Protein AF-A0A7S1MSK7-F1 (afdb_monomer_lite)

Organism: Alexandrium catenella (NCBI:txid2925)

Radius of gyration: 18.89 Å; chains: 1; bounding box: 41×40×57 Å

Sequence (144 aa):
HDWATFVPKHSIRDVIENVRRHLKGQPLEPMMPWYRGFQGSFRRDQTGRPGKFECVGVATKRGPSQVDVTELPVGRWTQDYKQWLLDQMPADGSEQKRGAVAHFREDHSDDSVHFAISLSPERAAAVESRGYERSLQLTSGIST

InterPro domains:
  IPR002205 DNA topoisomerase, type IIA, domain A [PF00521] (3-143)
  IPR002205 DNA topoisomerase, type IIA, domain A [PS52040] (1-144)
  IPR013758 DNA topoisomerase, type IIA, domain A, alpha-beta [G3DSA:3.90.199.10] (1-38)
  IPR013760 DNA topoisomerase, type IIA-like domain superfamily [SSF56719] (3-142)
  IPR050634 DNA Topoisomerase II [PTHR10169] (2-144)

Secondary structure (DSSP, 8-state):
---------B-HHHHHHHHHHHHTTPPPPPPPB--TT--SEEEE-TT--TTEEEEE-EEEEEETTEEEEEEPPTT--HHHHHHHHHHTSPPTT-TTS--SEEEEEE--BTTB--EEEEE-HHHHHHHHHH-HHHHTT-EEEEE-

Structure (mmCIF, N/CA/C/O backbone):
data_AF-A0A7S1MSK7-F1
#
_entry.id   AF-A0A7S1MSK7-F1
#
loop_
_atom_site.group_PDB
_atom_site.id
_atom_site.type_symbol
_atom_site.label_atom_id
_atom_site.label_alt_id
_atom_site.label_comp_id
_atom_site.label_asym_id
_atom_site.label_entity_id
_atom_site.label_seq_id
_atom_site.pdbx_PDB_ins_code
_atom_site.Cartn_x
_atom_site.Cartn_y
_atom_site.Cartn_z
_atom_site.occupancy
_atom_site.B_iso_or_equiv
_atom_site.auth_seq_id
_atom_site.auth_comp_id
_atom_site.auth_asym_id
_atom_site.auth_atom_id
_atom_site.pdbx_PDB_model_num
ATOM 1 N N . HIS A 1 1 ? -13.354 27.876 14.166 1.00 37.69 1 HIS A N 1
ATOM 2 C CA . HIS A 1 1 ? -12.576 26.763 14.744 1.00 37.69 1 HIS A CA 1
ATOM 3 C C . HIS A 1 1 ? -13.254 25.484 14.288 1.00 37.69 1 HIS A C 1
ATOM 5 O O . HIS A 1 1 ? -14.235 25.084 14.903 1.00 37.69 1 HIS A O 1
ATOM 11 N N . ASP A 1 2 ? -12.805 24.915 13.173 1.00 34.75 2 ASP A N 1
ATOM 12 C CA . ASP A 1 2 ? -13.335 23.654 12.656 1.00 34.75 2 ASP A CA 1
ATOM 13 C C . ASP A 1 2 ? -12.691 22.489 13.403 1.00 34.75 2 ASP A C 1
ATOM 15 O O . ASP A 1 2 ? -11.480 22.275 13.355 1.00 34.75 2 ASP A O 1
ATOM 19 N N . TRP A 1 3 ? -13.511 21.770 14.157 1.00 34.19 3 TRP A N 1
ATOM 20 C CA . TRP A 1 3 ? -13.154 20.531 14.830 1.00 34.19 3 TRP A CA 1
ATOM 21 C C . TRP A 1 3 ? -13.454 19.382 13.866 1.00 34.19 3 TRP A C 1
ATOM 23 O O . TRP A 1 3 ? -14.607 19.050 13.613 1.00 34.19 3 TRP A O 1
ATOM 33 N N . ALA A 1 4 ? -12.414 18.765 13.309 1.00 28.58 4 ALA A N 1
ATOM 34 C CA . ALA A 1 4 ? -12.558 17.524 12.557 1.00 28.58 4 ALA A CA 1
ATOM 35 C C . ALA A 1 4 ? -12.607 16.356 13.555 1.00 28.58 4 ALA A C 1
ATOM 37 O O . ALA A 1 4 ? -11.587 15.960 14.118 1.00 28.58 4 ALA A O 1
ATOM 38 N N . THR A 1 5 ? -13.794 15.806 13.812 1.00 31.75 5 THR A N 1
ATOM 39 C CA . THR A 1 5 ? -13.928 14.567 14.586 1.00 31.75 5 THR A CA 1
ATOM 40 C C . THR A 1 5 ? -13.575 13.391 13.678 1.00 31.75 5 THR A C 1
ATOM 42 O O . THR A 1 5 ? -14.406 12.901 12.916 1.00 31.75 5 THR A O 1
ATOM 45 N N . PHE A 1 6 ? -12.324 12.936 13.726 1.00 37.94 6 PHE A N 1
ATOM 46 C CA . PHE A 1 6 ? -11.934 11.676 13.101 1.00 37.94 6 PHE A CA 1
ATOM 47 C C . PHE A 1 6 ? -12.427 10.541 13.997 1.00 37.94 6 PHE A C 1
ATOM 49 O O . PHE A 1 6 ? -11.775 10.198 14.974 1.00 37.94 6 PHE A O 1
ATOM 56 N N . VAL A 1 7 ? -13.617 10.008 13.717 1.00 40.66 7 VAL A N 1
ATOM 57 C CA . VAL A 1 7 ? -14.091 8.774 14.354 1.00 40.66 7 VAL A CA 1
ATOM 58 C C . VAL A 1 7 ? -13.449 7.620 13.588 1.00 40.66 7 VAL A C 1
ATOM 60 O O . VAL A 1 7 ? -13.843 7.382 12.439 1.00 40.66 7 VAL A O 1
ATOM 63 N N . PRO A 1 8 ? -12.466 6.899 14.163 1.00 49.31 8 PRO A N 1
ATOM 64 C CA . PRO A 1 8 ? -11.949 5.701 13.533 1.00 49.31 8 PRO A CA 1
ATOM 65 C C . PRO A 1 8 ? -13.126 4.743 13.388 1.00 49.31 8 PRO A C 1
ATOM 67 O O . PRO A 1 8 ? -13.809 4.414 14.359 1.00 49.31 8 PRO A O 1
ATOM 70 N N . LYS A 1 9 ? -13.429 4.349 12.154 1.00 50.25 9 LYS A N 1
ATOM 71 C CA . LYS A 1 9 ? -14.506 3.402 11.889 1.00 50.25 9 LYS A CA 1
ATOM 72 C C . LYS A 1 9 ? -14.046 2.060 12.459 1.00 50.25 9 LYS A C 1
ATOM 74 O O . LYS A 1 9 ? -13.248 1.368 11.855 1.00 50.25 9 LYS A O 1
ATOM 79 N N . HIS A 1 10 ? -14.432 1.728 13.681 1.00 56.06 10 HIS A N 1
ATOM 80 C CA . HIS A 1 10 ? -14.207 0.393 14.226 1.00 56.06 10 HIS A CA 1
ATOM 81 C C . HIS A 1 10 ? -15.284 -0.545 13.676 1.00 56.06 10 HIS A C 1
ATOM 83 O O . HIS A 1 10 ? -16.397 -0.112 13.360 1.00 56.06 10 HIS A O 1
ATOM 89 N N . SER A 1 11 ? -14.973 -1.835 13.547 1.00 59.59 11 SER A N 1
ATOM 90 C CA . SER A 1 11 ? -16.000 -2.841 13.273 1.00 59.59 11 SER A CA 1
ATOM 91 C C . SER A 1 11 ? -17.078 -2.727 14.354 1.00 59.59 11 SER A C 1
ATOM 93 O O . SER A 1 11 ? -16.779 -2.809 15.545 1.00 59.59 11 SER A O 1
ATOM 95 N N . ILE A 1 12 ? -18.343 -2.537 13.959 1.00 60.38 12 ILE A N 1
ATOM 96 C CA . ILE A 1 12 ? -19.477 -2.437 14.898 1.00 60.38 12 ILE A CA 1
ATOM 97 C C . ILE A 1 12 ? -19.504 -3.653 15.840 1.00 60.38 12 ILE A C 1
ATOM 99 O O . ILE A 1 12 ? -19.884 -3.531 17.001 1.00 60.38 12 ILE A O 1
ATOM 103 N N . ARG A 1 13 ? -19.044 -4.820 15.367 1.00 60.34 13 ARG A N 1
ATOM 104 C CA . ARG A 1 13 ? -18.926 -6.036 16.182 1.00 60.34 13 ARG A CA 1
ATOM 105 C C . ARG A 1 13 ? -17.909 -5.879 17.314 1.00 60.34 13 ARG A C 1
ATOM 107 O O . ARG A 1 13 ? -18.219 -6.266 18.435 1.00 60.34 13 ARG A O 1
ATOM 114 N N . ASP A 1 14 ? -16.762 -5.265 17.045 1.00 68.12 14 ASP A N 1
ATOM 115 C CA . ASP A 1 14 ? -15.687 -5.078 18.029 1.00 68.12 14 ASP A CA 1
ATOM 116 C C . ASP A 1 14 ? -16.099 -4.045 19.082 1.00 68.12 14 ASP A C 1
ATOM 118 O O . ASP A 1 14 ? -15.863 -4.234 20.274 1.00 68.12 14 ASP A O 1
ATOM 122 N N . VAL A 1 15 ? -16.805 -2.991 18.654 1.00 69.19 15 VAL A N 1
ATOM 123 C CA . VAL A 1 15 ? -17.395 -1.999 19.564 1.00 69.19 15 VAL A CA 1
ATOM 124 C C . VAL A 1 15 ? -18.427 -2.658 20.478 1.00 69.19 15 VAL A C 1
ATOM 126 O O . VAL A 1 15 ? -18.375 -2.474 21.692 1.00 69.19 15 VAL A O 1
ATOM 129 N N . ILE A 1 16 ? -19.343 -3.461 19.924 1.00 72.50 16 ILE A N 1
ATOM 130 C CA . ILE A 1 16 ? -20.359 -4.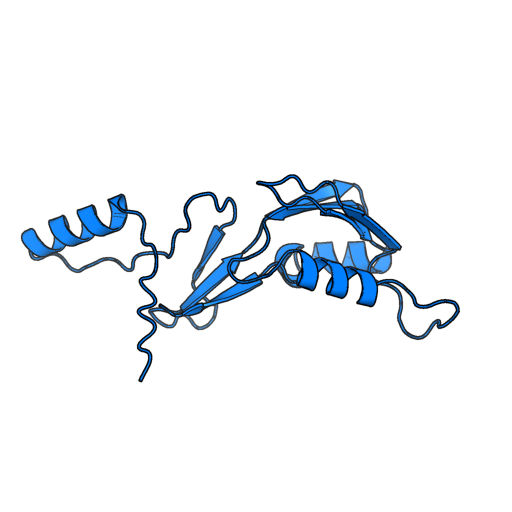180 20.708 1.00 72.50 16 ILE A CA 1
ATOM 131 C C . ILE A 1 16 ? -19.703 -5.139 21.705 1.00 72.50 16 ILE A C 1
ATOM 133 O O . ILE A 1 16 ? -20.141 -5.219 22.853 1.00 72.50 16 ILE A O 1
ATOM 137 N N . GLU A 1 17 ? -18.659 -5.857 21.296 1.00 77.31 17 GLU A N 1
ATOM 138 C CA . GLU A 1 17 ? -17.965 -6.796 22.175 1.00 77.31 17 GLU A CA 1
ATOM 139 C C . GLU A 1 17 ? -17.233 -6.071 23.309 1.00 77.31 17 GLU A C 1
ATOM 141 O O . GLU A 1 17 ? -17.342 -6.469 24.468 1.00 77.31 17 GLU A O 1
ATOM 146 N N . ASN A 1 18 ? -16.588 -4.941 23.022 1.00 79.62 18 ASN A N 1
ATOM 147 C CA . ASN A 1 18 ? -15.973 -4.105 24.048 1.00 79.62 18 ASN A CA 1
ATOM 148 C C . ASN A 1 18 ? -16.991 -3.489 25.013 1.00 79.62 18 ASN A C 1
ATOM 150 O O . ASN A 1 18 ? -16.750 -3.463 26.220 1.00 79.62 18 ASN A O 1
ATOM 154 N N . VAL A 1 19 ? -18.160 -3.067 24.524 1.00 77.56 19 VAL A N 1
ATOM 155 C CA . VAL A 1 19 ? -19.262 -2.617 25.389 1.00 77.56 19 VAL A CA 1
ATOM 156 C C . VAL A 1 19 ? -19.733 -3.759 26.295 1.00 77.56 19 VAL A C 1
ATOM 158 O O . VAL A 1 19 ? -19.896 -3.564 27.499 1.00 77.56 19 VAL A O 1
ATOM 161 N N . ARG A 1 20 ? -19.886 -4.978 25.763 1.00 80.88 20 ARG A N 1
ATOM 162 C CA . ARG A 1 20 ? -20.242 -6.165 26.562 1.00 80.88 20 ARG A CA 1
ATOM 163 C C . ARG A 1 20 ? -19.181 -6.508 27.607 1.00 80.88 20 ARG A C 1
ATOM 165 O O . ARG A 1 20 ? -19.547 -6.876 28.720 1.00 80.88 20 ARG A O 1
ATOM 172 N N . ARG A 1 21 ? -17.894 -6.387 27.273 1.00 83.44 21 ARG A N 1
ATOM 173 C CA . ARG A 1 21 ? -16.771 -6.582 28.207 1.00 83.44 21 ARG A CA 1
ATOM 174 C C . ARG A 1 21 ? -16.801 -5.559 29.330 1.00 83.44 21 ARG A C 1
ATOM 176 O O . ARG A 1 21 ? -16.715 -5.945 30.493 1.00 83.44 21 ARG A O 1
ATOM 183 N N . HIS A 1 22 ? -17.026 -4.290 28.998 1.00 81.44 22 HIS A N 1
ATOM 184 C CA . HIS A 1 22 ? -17.145 -3.220 29.984 1.00 81.44 22 HIS A CA 1
ATOM 185 C C . HIS A 1 22 ? -18.299 -3.469 30.964 1.00 81.44 22 HIS A C 1
ATOM 187 O O . HIS A 1 22 ? -18.106 -3.396 32.175 1.00 81.44 22 HIS A O 1
ATOM 193 N N . LEU A 1 23 ? -19.469 -3.871 30.454 1.00 82.19 23 LEU A N 1
ATOM 194 C CA . LEU 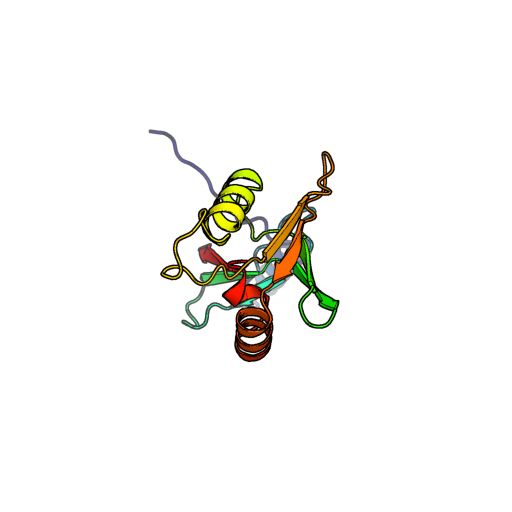A 1 23 ? -20.626 -4.241 31.279 1.00 82.19 23 LEU A CA 1
ATOM 195 C C . LEU A 1 23 ? -20.366 -5.455 32.190 1.00 82.19 23 LEU A C 1
ATOM 197 O O . LEU A 1 23 ? -21.037 -5.611 33.205 1.00 82.19 23 LEU A O 1
ATOM 201 N N . LYS A 1 24 ? -19.392 -6.307 31.849 1.00 87.44 24 LYS A N 1
ATOM 202 C CA . LYS A 1 24 ? -18.954 -7.466 32.646 1.00 87.44 24 LYS A CA 1
ATOM 203 C C . LYS A 1 24 ? -17.732 -7.176 33.533 1.00 87.44 24 LYS A C 1
ATOM 205 O O . LYS A 1 24 ? -17.205 -8.106 34.137 1.00 87.44 24 LYS A O 1
ATOM 210 N N . GLY A 1 25 ? -17.248 -5.931 33.588 1.00 83.88 25 GLY A N 1
ATOM 211 C CA . GLY A 1 25 ? -16.039 -5.558 34.337 1.00 83.88 25 GLY A CA 1
ATOM 212 C C . GLY A 1 25 ? -14.732 -6.114 33.754 1.00 83.88 25 GLY A C 1
ATOM 213 O O . GLY A 1 25 ? -13.727 -6.188 34.456 1.00 83.88 25 GLY A O 1
ATOM 214 N N . GLN A 1 26 ? -14.734 -6.535 32.488 1.00 82.94 26 GLN A N 1
ATOM 215 C CA . GLN A 1 26 ? -13.560 -7.065 31.796 1.00 82.94 26 GLN A CA 1
ATOM 216 C C . GLN A 1 26 ? -12.752 -5.937 31.132 1.00 82.94 26 GLN A C 1
ATOM 218 O O . GLN A 1 26 ? -13.330 -4.923 30.725 1.00 82.94 26 GLN A O 1
ATOM 223 N N . PRO A 1 27 ? -11.425 -6.103 30.979 1.00 78.19 27 PRO A N 1
ATOM 224 C CA . PRO A 1 27 ? -10.601 -5.139 30.261 1.00 78.19 27 PRO A CA 1
ATOM 225 C C . PRO A 1 27 ? -11.013 -5.045 28.785 1.00 78.19 27 PRO A C 1
ATOM 227 O O . PRO A 1 27 ? -11.324 -6.052 28.141 1.00 78.19 27 PRO A O 1
ATOM 230 N N . LEU A 1 28 ? -11.002 -3.817 28.259 1.00 76.50 28 LEU A N 1
ATOM 231 C CA . LEU A 1 28 ? -11.271 -3.532 26.850 1.00 76.50 28 LEU A CA 1
ATOM 232 C C . LEU A 1 28 ? -10.145 -4.080 25.971 1.00 76.50 28 LEU A C 1
ATOM 234 O O . LEU A 1 28 ? -8.966 -3.967 26.311 1.00 76.50 28 LEU A O 1
ATOM 238 N N . GLU A 1 29 ? -10.506 -4.625 24.814 1.00 75.00 29 GLU A N 1
ATOM 239 C CA . GLU A 1 29 ? -9.541 -5.042 23.805 1.00 75.00 29 GLU A CA 1
ATOM 240 C C . GLU A 1 29 ? -9.238 -3.907 22.816 1.00 75.00 29 GLU A C 1
ATOM 242 O O . GLU A 1 29 ? -10.140 -3.150 22.441 1.00 75.00 29 GLU A O 1
ATOM 247 N N . PRO A 1 30 ? -7.979 -3.772 22.359 1.00 66.56 30 PRO A N 1
ATOM 248 C CA . PRO A 1 30 ? -7.625 -2.806 21.326 1.00 66.56 30 PRO A CA 1
ATOM 249 C C . PRO A 1 30 ? -8.390 -3.095 20.031 1.00 66.56 30 PRO A C 1
ATOM 251 O O . PRO A 1 30 ? -8.202 -4.147 19.423 1.00 66.56 30 PRO A O 1
ATOM 254 N N . MET A 1 31 ? -9.226 -2.154 19.595 1.00 67.88 31 MET A N 1
ATOM 255 C CA . MET A 1 31 ? -9.985 -2.282 18.350 1.00 67.88 31 MET A CA 1
ATOM 256 C C . MET A 1 31 ? -9.116 -1.896 17.159 1.00 67.88 31 MET A C 1
ATOM 258 O O . MET A 1 31 ? -8.400 -0.894 17.200 1.00 67.88 31 MET A O 1
ATOM 262 N N . MET A 1 32 ? -9.207 -2.665 16.079 1.00 66.25 32 MET A N 1
ATOM 263 C CA . MET A 1 32 ? -8.567 -2.300 14.821 1.00 66.25 32 MET A CA 1
ATOM 264 C C . MET A 1 32 ? -9.427 -1.287 14.049 1.00 66.25 32 MET A C 1
ATOM 266 O O . MET A 1 32 ? -10.660 -1.303 14.160 1.00 66.25 32 MET A O 1
ATOM 270 N N . PRO A 1 33 ? -8.806 -0.383 13.274 1.00 68.06 33 PRO A N 1
ATOM 271 C CA . PRO A 1 33 ? -9.534 0.425 12.308 1.00 68.06 33 PRO A CA 1
ATOM 272 C C . PRO A 1 33 ? -10.108 -0.473 11.200 1.00 68.06 33 PRO A C 1
ATOM 274 O O . PRO A 1 33 ? -9.493 -1.458 10.803 1.00 68.06 33 PRO A O 1
ATOM 277 N N . TRP A 1 34 ? -11.297 -0.139 10.707 1.00 67.62 34 TRP A N 1
ATOM 278 C CA . TRP A 1 34 ? -12.031 -0.858 9.667 1.00 67.62 34 TRP A CA 1
ATOM 279 C C . TRP A 1 34 ? -12.758 0.126 8.747 1.00 67.62 34 TRP A C 1
ATOM 281 O O . TRP A 1 34 ? -13.531 0.967 9.191 1.00 67.62 34 TRP A O 1
ATOM 291 N N . TYR A 1 35 ? -12.576 0.009 7.436 1.00 69.94 35 TYR A N 1
ATOM 292 C CA . TYR A 1 35 ? -13.239 0.888 6.474 1.00 69.94 35 TYR A CA 1
ATOM 293 C C . TYR A 1 35 ? -14.219 0.076 5.635 1.00 69.94 35 TYR A C 1
ATOM 295 O O . TYR A 1 35 ? -13.855 -0.925 5.025 1.00 69.94 35 TYR A O 1
ATOM 303 N N . ARG A 1 36 ? -15.487 0.501 5.612 1.00 65.06 36 ARG A N 1
ATOM 304 C CA . ARG A 1 36 ? -16.521 -0.151 4.802 1.00 65.06 36 ARG A CA 1
ATOM 305 C C . ARG A 1 36 ? -16.110 -0.130 3.329 1.00 65.06 36 ARG A C 1
ATOM 307 O O . ARG A 1 36 ? -15.924 0.951 2.784 1.00 65.06 36 ARG A O 1
ATOM 314 N N . GLY A 1 37 ? -16.030 -1.308 2.713 1.00 69.75 37 GLY A N 1
ATOM 315 C CA . GLY A 1 37 ? -15.664 -1.474 1.302 1.00 69.75 37 GLY A CA 1
ATOM 316 C C . GLY A 1 37 ? -14.162 -1.609 1.041 1.00 69.75 37 GLY A C 1
ATOM 317 O O . GLY A 1 37 ? -13.803 -2.003 -0.057 1.00 69.75 37 GLY A O 1
ATOM 318 N N . PHE A 1 38 ? -13.306 -1.360 2.039 1.00 80.50 38 PHE A N 1
ATOM 319 C CA . PHE A 1 38 ? -11.862 -1.551 1.917 1.00 80.50 38 PHE A CA 1
ATOM 320 C C . PHE A 1 38 ? -11.506 -3.035 2.040 1.00 80.50 38 PHE A C 1
ATOM 322 O O . PHE A 1 38 ? -11.853 -3.681 3.032 1.00 80.50 38 PHE A O 1
ATOM 329 N N . GLN A 1 39 ? -10.804 -3.559 1.041 1.00 81.75 39 GLN A N 1
ATOM 330 C CA . GLN A 1 39 ? -10.402 -4.965 0.951 1.00 81.75 39 GLN A CA 1
ATOM 331 C C . GLN A 1 39 ? -8.979 -5.223 1.455 1.00 81.75 39 GLN A C 1
ATOM 333 O O . GLN A 1 39 ? -8.552 -6.373 1.552 1.00 81.75 39 GLN A O 1
ATOM 338 N N . GLY A 1 40 ? -8.235 -4.163 1.770 1.00 84.62 40 GLY A N 1
ATOM 339 C CA . GLY A 1 40 ? -6.908 -4.281 2.353 1.00 84.62 40 GLY A CA 1
ATOM 340 C C . GLY A 1 40 ? -6.939 -4.695 3.822 1.00 84.62 40 GLY A C 1
ATOM 341 O O . GLY A 1 40 ? -7.975 -5.015 4.408 1.00 84.62 40 GLY A O 1
ATOM 342 N N . SER A 1 41 ? -5.766 -4.682 4.441 1.00 84.25 41 SER A N 1
ATOM 343 C CA . SER A 1 41 ? -5.583 -5.122 5.823 1.00 84.25 41 SER A CA 1
ATOM 344 C C . SER A 1 41 ? -5.031 -4.007 6.702 1.00 84.25 41 SER A C 1
ATOM 346 O O . SER A 1 41 ? -4.407 -3.057 6.232 1.00 84.25 41 SER A O 1
ATOM 348 N N . PHE A 1 42 ? -5.261 -4.122 8.007 1.00 84.81 42 PHE A N 1
ATOM 349 C CA . PHE A 1 42 ? -4.602 -3.292 9.009 1.00 84.81 42 PHE A CA 1
ATOM 350 C C . PHE A 1 42 ? -3.710 -4.192 9.853 1.00 84.81 42 PHE A C 1
ATOM 352 O O . PHE A 1 42 ? -4.124 -5.276 10.264 1.00 84.81 42 PHE A O 1
ATOM 359 N N . ARG A 1 43 ? -2.488 -3.749 10.131 1.00 83.19 43 ARG A N 1
ATOM 360 C CA . ARG A 1 43 ? -1.574 -4.422 11.057 1.00 83.19 43 ARG A CA 1
ATOM 361 C C . ARG A 1 43 ? -1.075 -3.445 12.106 1.00 83.19 43 ARG A C 1
ATOM 363 O O . ARG A 1 43 ? -1.138 -2.233 11.919 1.00 83.19 43 ARG A O 1
ATOM 370 N N . ARG A 1 44 ? -0.610 -3.962 13.240 1.00 78.88 44 ARG A N 1
ATOM 371 C CA . ARG A 1 44 ? 0.041 -3.122 14.251 1.00 78.88 44 ARG A CA 1
ATOM 372 C C . ARG A 1 44 ? 1.319 -2.541 13.662 1.00 78.88 44 ARG A C 1
ATOM 374 O O . ARG A 1 44 ? 2.076 -3.261 13.012 1.00 78.88 44 ARG A O 1
ATOM 381 N N . ASP A 1 45 ? 1.533 -1.251 13.889 1.00 74.00 45 ASP A N 1
ATOM 382 C CA . ASP A 1 45 ? 2.777 -0.603 13.492 1.00 74.00 45 ASP A CA 1
ATOM 383 C C . ASP A 1 45 ? 3.975 -1.258 14.211 1.00 74.00 45 ASP A C 1
ATOM 385 O O . ASP A 1 45 ? 3.865 -1.730 15.347 1.00 74.00 45 ASP A O 1
ATOM 389 N N . GLN A 1 46 ? 5.137 -1.261 13.558 1.00 69.50 46 GLN A N 1
ATOM 390 C CA . GLN A 1 46 ? 6.382 -1.860 14.058 1.00 69.50 46 GLN A CA 1
ATOM 391 C C . GLN A 1 46 ? 6.863 -1.212 15.362 1.00 69.50 46 GLN A C 1
ATOM 393 O O . GLN A 1 46 ? 7.642 -1.806 16.100 1.00 69.50 46 GLN A O 1
ATOM 398 N N . THR A 1 47 ? 6.381 -0.003 15.669 1.00 70.00 47 THR A N 1
ATOM 399 C CA . THR A 1 47 ? 6.682 0.699 16.921 1.00 70.00 47 THR A CA 1
ATOM 400 C C . THR A 1 47 ? 6.001 0.083 18.146 1.00 70.00 47 THR A C 1
ATOM 402 O O . THR A 1 47 ? 6.351 0.446 19.268 1.00 70.00 47 THR A O 1
ATOM 405 N N . GLY A 1 48 ? 5.015 -0.806 17.958 1.00 66.50 48 GLY A N 1
ATOM 406 C CA . GLY A 1 48 ? 4.275 -1.456 19.045 1.00 66.50 48 GLY A CA 1
ATOM 407 C C . GLY A 1 48 ? 3.452 -0.495 19.911 1.00 66.50 48 GLY A C 1
ATOM 408 O O . GLY A 1 48 ? 2.910 -0.907 20.937 1.00 66.50 48 GLY A O 1
ATOM 409 N N . ARG A 1 49 ? 3.357 0.786 19.526 1.00 71.31 49 ARG A N 1
ATOM 410 C CA . ARG A 1 49 ? 2.640 1.800 20.299 1.00 71.31 49 ARG A CA 1
ATOM 411 C C . ARG A 1 49 ? 1.129 1.571 20.197 1.00 71.31 49 ARG A C 1
ATOM 413 O O . ARG A 1 49 ? 0.619 1.424 19.083 1.00 71.31 49 ARG A O 1
ATOM 420 N N . PRO A 1 50 ? 0.397 1.587 21.325 1.00 71.94 50 PRO A N 1
ATOM 421 C CA . PRO A 1 50 ? -1.061 1.582 21.303 1.00 71.94 50 PRO A CA 1
ATOM 422 C C . PRO A 1 50 ? -1.592 2.735 20.438 1.00 71.94 50 PRO A C 1
ATOM 424 O O . PRO A 1 50 ? -1.062 3.842 20.502 1.00 71.94 50 PRO A O 1
ATOM 427 N N . GLY A 1 51 ? -2.607 2.467 19.615 1.00 70.44 51 GLY A N 1
ATOM 428 C CA . GLY A 1 51 ? -3.237 3.473 18.747 1.00 70.44 51 GLY A CA 1
ATOM 429 C C . GLY A 1 51 ? -2.528 3.739 17.413 1.00 70.44 51 GLY A C 1
ATOM 430 O O . GLY A 1 51 ? -3.023 4.537 16.624 1.00 70.44 51 GLY A O 1
ATOM 431 N N . LYS A 1 52 ? -1.399 3.073 17.114 1.00 78.56 52 LYS A N 1
ATOM 432 C CA . LYS A 1 52 ? -0.752 3.137 15.791 1.00 78.56 52 LYS A CA 1
ATOM 433 C C . LYS A 1 52 ? -0.960 1.863 14.981 1.00 78.56 52 LYS A C 1
ATOM 435 O O . LYS A 1 52 ? -0.590 0.763 15.398 1.00 78.56 52 LYS A O 1
ATOM 440 N N . PHE A 1 53 ? -1.489 2.041 13.780 1.00 81.88 53 PHE A N 1
ATOM 441 C CA . PHE A 1 53 ? -1.769 0.981 12.826 1.00 81.88 53 PHE A CA 1
ATOM 442 C C . PHE A 1 53 ? -1.126 1.298 11.479 1.00 81.88 53 PHE A C 1
ATOM 444 O O . PHE A 1 53 ? -1.001 2.452 11.080 1.00 81.88 53 PHE A O 1
ATOM 451 N N . GLU A 1 54 ? -0.733 0.263 10.758 1.00 86.06 54 GLU A N 1
ATOM 452 C CA . GLU A 1 54 ? -0.322 0.347 9.366 1.00 86.06 54 GLU A CA 1
ATOM 453 C C . GLU A 1 54 ? -1.460 -0.214 8.514 1.00 86.06 54 GLU A C 1
ATOM 455 O O . GLU A 1 54 ? -1.864 -1.367 8.667 1.00 86.06 54 GLU A O 1
ATOM 460 N N . CYS A 1 55 ? -2.007 0.626 7.645 1.00 88.25 55 CYS A N 1
ATOM 461 C CA . CYS A 1 55 ? -2.952 0.240 6.616 1.00 88.25 55 CYS A CA 1
ATOM 462 C C . CYS A 1 55 ? -2.187 -0.264 5.400 1.00 88.25 55 CYS A C 1
ATOM 464 O O . CYS A 1 55 ? -1.258 0.395 4.933 1.00 88.25 55 CYS A O 1
ATOM 466 N N . VAL A 1 56 ? -2.586 -1.420 4.894 1.00 90.75 56 VAL A N 1
ATOM 467 C CA . VAL A 1 56 ? -1.928 -2.120 3.800 1.00 90.75 56 VAL A CA 1
ATOM 468 C C . VAL A 1 56 ? -2.960 -2.361 2.703 1.00 90.75 56 VAL A C 1
ATOM 470 O O . VAL A 1 56 ? -3.983 -3.001 2.946 1.00 90.75 56 VAL A O 1
ATOM 473 N N . GLY A 1 57 ? -2.704 -1.819 1.514 1.00 91.19 57 GLY A N 1
ATOM 474 C CA . GLY A 1 57 ? -3.476 -2.090 0.303 1.00 91.19 57 GLY A CA 1
ATOM 475 C C . GLY A 1 57 ? -3.274 -3.520 -0.203 1.00 91.19 57 GLY A C 1
ATOM 476 O O . GLY A 1 57 ? -2.627 -4.343 0.445 1.00 91.19 57 GLY A O 1
ATOM 477 N N . VAL A 1 58 ? -3.817 -3.822 -1.377 1.00 91.50 58 VAL A N 1
ATOM 478 C CA . VAL A 1 58 ? -3.774 -5.168 -1.960 1.00 91.50 58 VAL A CA 1
ATOM 479 C C . VAL A 1 58 ? -2.982 -5.137 -3.258 1.00 91.50 58 VAL A C 1
ATOM 481 O O . VAL A 1 58 ? -3.322 -4.406 -4.189 1.00 91.50 58 VAL A O 1
ATOM 484 N N . ALA A 1 59 ? -1.935 -5.960 -3.311 1.00 91.75 59 ALA A N 1
ATOM 485 C CA . ALA A 1 59 ? -1.178 -6.258 -4.518 1.00 91.75 59 ALA A CA 1
ATOM 486 C C . ALA A 1 59 ? -1.075 -7.769 -4.726 1.00 91.75 59 ALA A C 1
ATOM 488 O O . ALA A 1 59 ? -0.788 -8.512 -3.789 1.00 91.75 59 ALA A O 1
ATOM 489 N N . THR A 1 60 ? -1.257 -8.209 -5.967 1.00 90.31 60 THR A N 1
ATOM 490 C CA . THR A 1 60 ? -1.202 -9.616 -6.365 1.00 90.31 60 THR A CA 1
ATOM 491 C C . THR A 1 60 ? -0.206 -9.797 -7.502 1.00 90.31 60 THR A C 1
ATOM 493 O O . THR A 1 60 ? -0.302 -9.142 -8.537 1.00 90.31 60 THR A O 1
ATOM 496 N N . LYS A 1 61 ? 0.750 -10.718 -7.344 1.00 90.19 61 LYS A N 1
ATOM 497 C CA . LYS A 1 61 ? 1.658 -11.111 -8.431 1.00 90.19 61 LYS A CA 1
ATOM 498 C C . LYS A 1 61 ? 0.864 -11.839 -9.520 1.00 90.19 61 LYS A C 1
ATOM 500 O O . LYS A 1 61 ? 0.198 -12.831 -9.233 1.00 90.19 61 LYS A O 1
ATOM 505 N N . ARG A 1 62 ? 0.965 -11.382 -10.769 1.00 89.19 62 ARG A N 1
ATOM 506 C CA . ARG A 1 62 ? 0.335 -12.016 -11.946 1.00 89.19 62 ARG A CA 1
ATOM 507 C C . ARG A 1 62 ? 1.326 -12.733 -12.846 1.00 89.19 62 ARG A C 1
ATOM 509 O O . ARG A 1 62 ? 0.959 -13.665 -13.551 1.00 89.19 62 ARG A O 1
ATOM 516 N N . GLY A 1 63 ? 2.586 -12.320 -12.797 1.00 86.75 63 GLY A N 1
ATOM 517 C CA . GLY A 1 63 ? 3.659 -12.908 -13.583 1.00 86.75 63 GLY A CA 1
ATOM 518 C C . GLY A 1 63 ? 5.030 -12.561 -13.007 1.00 86.75 63 GLY A C 1
ATOM 519 O O . GLY A 1 63 ? 5.108 -11.924 -11.956 1.00 86.75 63 GLY A O 1
ATOM 520 N N . PRO A 1 64 ? 6.123 -12.951 -13.684 1.00 84.81 64 PRO A N 1
ATOM 521 C CA . PRO A 1 64 ? 7.487 -12.714 -13.206 1.00 84.81 64 PRO A CA 1
ATOM 522 C C . PRO A 1 64 ? 7.781 -11.241 -12.903 1.00 84.81 64 PRO A C 1
ATOM 524 O O . PRO A 1 64 ? 8.402 -10.941 -11.890 1.00 84.81 64 PRO A O 1
ATOM 527 N N . SER A 1 65 ? 7.257 -10.335 -13.733 1.00 87.75 65 SER A N 1
ATOM 528 C CA . SER A 1 65 ? 7.408 -8.884 -13.574 1.00 87.75 65 SER A CA 1
ATOM 529 C C . SER A 1 65 ? 6.070 -8.142 -13.631 1.00 87.75 65 SER A C 1
ATOM 531 O O . SER A 1 65 ? 6.044 -6.956 -13.942 1.00 87.75 65 SER A O 1
ATOM 533 N N . GLN A 1 66 ? 4.954 -8.831 -13.377 1.00 91.12 66 GLN A N 1
ATOM 534 C CA . GLN A 1 66 ? 3.610 -8.249 -13.441 1.00 91.12 66 GLN A CA 1
ATOM 535 C C . GLN A 1 66 ? 2.914 -8.328 -12.089 1.00 91.12 66 GLN A C 1
ATOM 537 O O . GLN A 1 66 ? 2.883 -9.391 -11.461 1.00 91.12 66 GLN A O 1
ATOM 542 N N . VAL A 1 67 ? 2.344 -7.204 -11.667 1.00 92.50 67 VAL A N 1
ATOM 543 C CA . VAL A 1 67 ? 1.660 -7.043 -10.384 1.00 92.50 67 VAL A CA 1
ATOM 544 C C . VAL A 1 67 ? 0.366 -6.277 -10.599 1.00 92.50 67 VAL A C 1
ATOM 546 O O . VAL A 1 67 ? 0.391 -5.188 -11.163 1.00 92.50 67 VAL A O 1
ATOM 549 N N . ASP A 1 68 ? -0.734 -6.816 -10.090 1.00 93.06 68 ASP A N 1
ATOM 550 C CA . ASP A 1 68 ? -2.022 -6.130 -10.053 1.00 93.06 68 ASP A CA 1
ATOM 551 C C . ASP A 1 68 ? -2.211 -5.496 -8.679 1.00 93.06 68 ASP A C 1
ATOM 553 O O . ASP A 1 68 ? -2.127 -6.175 -7.655 1.00 93.06 68 ASP A O 1
ATOM 557 N N . VAL A 1 69 ? -2.475 -4.196 -8.649 1.00 93.06 69 VAL A N 1
ATOM 558 C CA . VAL A 1 69 ? -2.861 -3.458 -7.445 1.00 93.06 69 VAL A CA 1
ATOM 559 C C . VAL A 1 69 ? -4.359 -3.226 -7.502 1.00 93.06 69 VAL A C 1
ATOM 561 O O . VAL A 1 69 ? -4.834 -2.471 -8.347 1.00 93.06 69 VAL A O 1
ATOM 564 N N . THR A 1 70 ? -5.096 -3.881 -6.610 1.00 91.00 70 THR A N 1
ATOM 565 C CA . THR A 1 70 ? -6.568 -3.855 -6.571 1.00 91.00 70 THR A CA 1
ATOM 566 C C . THR A 1 70 ? -7.118 -2.990 -5.440 1.00 91.00 70 THR A C 1
ATOM 568 O O . THR A 1 70 ? -8.322 -2.787 -5.350 1.00 91.00 70 THR A O 1
ATOM 571 N N . GLU A 1 71 ? -6.260 -2.522 -4.532 1.00 91.00 71 GLU A N 1
ATOM 572 C CA . GLU A 1 71 ? -6.682 -1.687 -3.411 1.00 91.00 71 GLU A CA 1
ATOM 573 C C . GLU A 1 71 ? -5.529 -0.799 -2.937 1.00 91.00 71 GLU A C 1
ATOM 575 O O . GLU A 1 71 ? -4.419 -1.281 -2.685 1.00 91.00 71 GLU A O 1
ATOM 580 N N . LEU A 1 72 ? -5.797 0.496 -2.778 1.00 90.62 72 LEU A N 1
ATOM 581 C CA . LEU A 1 72 ? -4.833 1.458 -2.243 1.00 90.62 72 LEU A CA 1
ATOM 582 C C . LEU A 1 72 ? -5.041 1.636 -0.741 1.00 90.62 72 LEU A C 1
ATOM 584 O O . LEU A 1 72 ? -6.178 1.602 -0.280 1.00 90.62 72 LEU A O 1
ATOM 588 N N . PRO A 1 73 ? -3.974 1.863 0.043 1.00 89.69 73 PRO A N 1
ATOM 589 C CA . PRO A 1 73 ? -4.123 2.108 1.468 1.00 89.69 73 PRO A CA 1
ATOM 590 C C . PRO A 1 73 ? -5.014 3.329 1.715 1.00 89.69 73 PRO A C 1
ATOM 592 O O . PRO A 1 73 ? -4.984 4.312 0.971 1.00 89.69 73 PRO A O 1
ATOM 595 N N . VAL A 1 74 ? -5.782 3.276 2.799 1.00 84.38 74 VAL A N 1
ATOM 596 C CA . VAL A 1 74 ? -6.704 4.348 3.176 1.00 84.38 74 VAL A CA 1
ATOM 597 C C . VAL A 1 74 ? -5.977 5.694 3.246 1.00 84.38 74 VAL A C 1
ATOM 599 O O . VAL A 1 74 ? -4.900 5.812 3.834 1.00 84.38 74 VAL A O 1
ATOM 602 N N . GLY A 1 75 ? -6.598 6.716 2.652 1.00 80.50 75 GLY A N 1
ATOM 603 C CA . GLY A 1 75 ? -6.060 8.075 2.573 1.00 80.50 75 GLY A CA 1
ATOM 604 C C . GLY A 1 75 ? -5.168 8.329 1.357 1.00 80.50 75 GLY A C 1
ATOM 605 O O . GLY A 1 75 ? -4.750 9.466 1.158 1.00 80.50 75 GLY A O 1
ATOM 606 N N . ARG A 1 76 ? -4.896 7.311 0.529 1.00 85.25 76 ARG A N 1
ATOM 607 C CA . ARG A 1 76 ? -4.183 7.477 -0.737 1.00 85.25 76 ARG A CA 1
ATOM 608 C C . ARG A 1 76 ? -5.160 7.606 -1.902 1.00 85.25 76 ARG A C 1
ATOM 610 O O . ARG A 1 76 ? -5.950 6.701 -2.150 1.00 85.25 76 ARG A O 1
ATOM 617 N N . TRP A 1 77 ? -5.072 8.713 -2.635 1.00 86.38 77 TRP A N 1
ATOM 618 C CA . TRP A 1 77 ? -5.900 8.947 -3.815 1.00 86.38 77 TRP A CA 1
ATOM 619 C C . TRP A 1 77 ? -5.368 8.197 -5.037 1.00 86.38 77 TRP A C 1
ATOM 621 O O . TRP A 1 77 ? -4.158 8.140 -5.273 1.00 86.38 77 TRP A O 1
ATOM 631 N N . THR A 1 78 ? -6.283 7.676 -5.856 1.00 87.12 78 THR A N 1
ATOM 632 C CA . THR A 1 78 ? -5.975 7.002 -7.129 1.00 87.12 78 THR A CA 1
ATOM 633 C C . THR A 1 78 ? -5.136 7.886 -8.051 1.00 87.12 78 THR A C 1
ATOM 635 O O . THR A 1 78 ? -4.168 7.412 -8.642 1.00 87.12 78 THR A O 1
ATOM 638 N N . GLN A 1 79 ? -5.452 9.183 -8.114 1.00 86.06 79 GLN A N 1
ATOM 639 C CA . GLN A 1 79 ? -4.720 10.153 -8.931 1.00 86.06 79 GLN A CA 1
ATOM 640 C C . GLN A 1 79 ? -3.275 10.358 -8.450 1.00 86.06 79 GLN A C 1
ATOM 642 O O . GLN A 1 79 ? -2.354 10.363 -9.265 1.00 86.06 79 GLN A O 1
ATOM 647 N N . ASP A 1 80 ? -3.055 10.460 -7.137 1.00 89.31 80 ASP A N 1
ATOM 648 C CA . ASP A 1 80 ? -1.709 10.588 -6.562 1.00 89.31 80 ASP A CA 1
ATOM 649 C C . ASP A 1 80 ? -0.886 9.318 -6.799 1.00 89.31 80 ASP A C 1
ATOM 651 O O . ASP A 1 80 ? 0.316 9.370 -7.067 1.00 89.31 80 ASP A O 1
ATOM 655 N N . TYR A 1 81 ? -1.530 8.149 -6.715 1.00 90.25 81 TYR A N 1
ATOM 656 C CA . TYR A 1 81 ? -0.879 6.878 -7.011 1.00 90.25 81 TYR A CA 1
ATOM 657 C C . TYR A 1 81 ? -0.479 6.761 -8.482 1.00 90.25 81 TYR A C 1
ATOM 659 O O . TYR A 1 81 ? 0.647 6.368 -8.780 1.00 90.25 81 TYR A O 1
ATOM 667 N N . LYS A 1 82 ? -1.363 7.168 -9.394 1.00 89.19 82 LYS A N 1
ATOM 668 C CA . LYS A 1 82 ? -1.076 7.248 -10.827 1.00 89.19 82 LYS A CA 1
ATOM 669 C C . LYS A 1 82 ? 0.109 8.166 -11.118 1.00 89.19 82 LYS A C 1
ATOM 671 O O . LYS A 1 82 ? 1.018 7.764 -11.839 1.00 89.19 82 LYS A O 1
ATOM 676 N N . GLN A 1 83 ? 0.128 9.367 -10.537 1.00 88.88 83 GLN A N 1
ATOM 677 C CA . GLN A 1 83 ? 1.247 10.293 -10.715 1.00 88.88 83 GLN A CA 1
ATOM 678 C C . GLN A 1 83 ? 2.556 9.676 -10.215 1.00 88.88 83 GLN A C 1
ATOM 680 O O . GLN A 1 83 ? 3.569 9.726 -10.904 1.00 88.88 83 GLN A O 1
ATOM 685 N N . TRP A 1 84 ? 2.516 9.008 -9.061 1.00 89.50 84 TRP A N 1
ATOM 686 C CA . TRP A 1 84 ? 3.675 8.289 -8.548 1.00 89.50 84 TRP A CA 1
ATOM 687 C C . TRP A 1 84 ? 4.161 7.194 -9.512 1.00 89.50 84 TRP A C 1
ATOM 689 O O . TRP A 1 84 ? 5.366 7.078 -9.720 1.00 89.50 84 TRP A O 1
ATOM 699 N N . LEU A 1 85 ? 3.260 6.418 -10.131 1.00 88.44 85 LEU A N 1
ATOM 700 C CA . LEU A 1 85 ? 3.630 5.409 -11.133 1.00 88.44 85 LEU A CA 1
ATOM 701 C C . LEU A 1 85 ? 4.291 6.034 -12.366 1.00 88.44 85 LEU A C 1
ATOM 703 O O . LEU A 1 85 ? 5.305 5.508 -12.824 1.00 88.44 85 LEU A O 1
ATOM 707 N N . LEU A 1 86 ? 3.767 7.161 -12.861 1.00 86.38 86 LEU A N 1
ATOM 708 C CA . LEU A 1 86 ? 4.366 7.916 -13.968 1.00 86.38 86 LEU A CA 1
ATOM 709 C C . LEU A 1 86 ? 5.776 8.404 -13.617 1.00 86.38 86 LEU A C 1
ATOM 711 O O . LEU A 1 86 ? 6.694 8.253 -14.416 1.00 86.38 86 LEU A O 1
ATOM 715 N N . ASP A 1 87 ? 5.985 8.895 -12.395 1.00 85.50 87 ASP A N 1
ATOM 716 C CA . ASP A 1 87 ? 7.300 9.347 -11.927 1.00 85.50 87 ASP A CA 1
ATOM 717 C C . ASP A 1 87 ? 8.316 8.195 -11.773 1.00 85.50 87 ASP A C 1
ATOM 719 O O . ASP A 1 87 ? 9.529 8.434 -11.720 1.00 85.50 87 ASP A O 1
ATOM 723 N N . GLN A 1 88 ? 7.838 6.947 -11.656 1.00 83.38 88 GLN A N 1
ATOM 724 C CA . GLN A 1 88 ? 8.667 5.736 -11.644 1.00 83.38 88 GLN A CA 1
ATOM 725 C C . GLN A 1 88 ? 8.988 5.202 -13.048 1.00 83.38 88 GLN A C 1
ATOM 727 O O . GLN A 1 88 ? 9.808 4.281 -13.156 1.00 83.38 88 GLN A O 1
ATOM 732 N N . MET A 1 89 ? 8.361 5.734 -14.098 1.00 82.62 89 MET A N 1
ATOM 733 C CA . MET A 1 89 ? 8.688 5.393 -15.480 1.00 82.62 89 MET A CA 1
ATOM 734 C C . MET A 1 89 ? 9.963 6.130 -15.920 1.00 82.62 89 MET A C 1
ATOM 736 O O . MET A 1 89 ? 10.266 7.217 -15.418 1.00 82.62 89 MET A O 1
ATOM 740 N N . PRO A 1 90 ? 10.760 5.545 -16.828 1.00 70.62 90 PRO A N 1
ATOM 741 C CA . PRO A 1 90 ? 11.945 6.219 -17.335 1.00 70.62 90 PRO A CA 1
ATOM 742 C C . PRO A 1 90 ? 11.525 7.445 -18.160 1.00 70.62 90 PRO A C 1
ATOM 744 O O . PRO A 1 90 ? 10.717 7.330 -19.078 1.00 70.62 90 PRO A O 1
ATOM 747 N N . ALA A 1 91 ? 12.074 8.618 -17.834 1.00 63.12 91 ALA A N 1
ATOM 748 C CA . ALA A 1 91 ? 11.928 9.807 -18.668 1.00 63.12 91 ALA A CA 1
ATOM 749 C C . ALA A 1 91 ? 12.825 9.653 -19.905 1.00 63.12 91 ALA A C 1
ATOM 751 O O . ALA A 1 91 ? 14.002 9.304 -19.746 1.00 63.12 91 ALA A O 1
ATOM 752 N N . ASP A 1 92 ? 12.259 9.898 -21.094 1.00 58.59 92 ASP A N 1
ATOM 753 C CA . ASP A 1 92 ? 12.905 9.792 -22.411 1.00 58.59 92 ASP A CA 1
ATOM 754 C C . ASP A 1 92 ? 14.421 10.060 -22.358 1.00 58.59 92 ASP A C 1
ATOM 756 O O . ASP A 1 92 ? 14.875 11.179 -22.115 1.00 58.59 92 ASP A O 1
ATOM 760 N N . GLY A 1 93 ? 15.213 9.002 -22.553 1.00 53.62 93 GLY A N 1
ATOM 761 C CA . GLY A 1 93 ? 16.658 9.087 -22.785 1.00 53.62 93 GLY A CA 1
ATOM 762 C C . GLY A 1 93 ? 17.578 9.298 -21.575 1.00 53.62 93 GLY A C 1
ATOM 763 O O . GLY A 1 93 ? 18.786 9.389 -21.778 1.00 53.62 93 GLY A O 1
ATOM 764 N N . SER A 1 94 ? 17.086 9.346 -20.331 1.00 53.09 94 SER A N 1
ATOM 765 C CA . SER A 1 94 ? 17.964 9.476 -19.152 1.00 53.09 94 SER A CA 1
ATOM 766 C C . SER A 1 94 ? 18.203 8.131 -18.448 1.00 53.09 94 SER A C 1
ATOM 768 O O . SER A 1 94 ? 17.372 7.645 -17.685 1.00 53.09 94 SER A O 1
ATOM 770 N N . GLU A 1 95 ? 19.390 7.540 -18.640 1.00 53.41 95 GLU A N 1
ATOM 771 C CA . GLU A 1 95 ? 19.837 6.310 -17.946 1.00 53.41 95 GLU A CA 1
ATOM 772 C C . GLU A 1 95 ? 19.891 6.449 -16.406 1.00 53.41 95 GLU A C 1
ATOM 774 O O . GLU A 1 95 ? 20.081 5.472 -15.679 1.00 53.41 95 GLU A O 1
ATOM 779 N N . GLN A 1 96 ? 19.715 7.664 -15.880 1.00 50.34 96 GLN A N 1
ATOM 780 C CA . GLN A 1 96 ? 19.972 7.992 -14.480 1.00 50.34 96 GLN A CA 1
ATOM 781 C C . GLN A 1 96 ? 18.786 7.746 -13.536 1.00 50.34 96 GLN A C 1
ATOM 783 O O . GLN A 1 96 ? 18.962 7.716 -12.317 1.00 50.34 96 GLN A O 1
ATOM 788 N N . LYS A 1 97 ? 17.593 7.482 -14.074 1.00 51.75 97 LYS A N 1
ATOM 789 C CA . LYS A 1 97 ? 16.493 6.868 -13.326 1.00 51.75 97 LYS A CA 1
ATOM 790 C C . LYS A 1 97 ? 16.154 5.564 -14.020 1.00 51.75 97 LYS A C 1
ATOM 792 O O . LYS A 1 97 ? 15.366 5.550 -14.956 1.00 51.75 97 LYS A O 1
ATOM 797 N N . ARG A 1 98 ? 16.751 4.462 -13.560 1.00 53.50 98 ARG A N 1
ATOM 798 C CA . ARG A 1 98 ? 16.293 3.111 -13.908 1.00 53.50 98 ARG A CA 1
ATOM 799 C C . ARG A 1 98 ? 14.799 3.040 -13.600 1.00 53.50 98 ARG A C 1
ATOM 801 O O . ARG A 1 98 ? 14.427 2.906 -12.435 1.00 53.50 98 ARG A O 1
ATOM 808 N N . GLY A 1 99 ? 13.969 3.218 -14.625 1.00 59.28 99 GLY A N 1
ATOM 809 C CA . GLY A 1 99 ? 12.522 3.190 -14.508 1.00 59.28 99 GLY A CA 1
ATOM 810 C C . GLY A 1 99 ? 12.119 1.893 -13.823 1.00 59.28 99 GLY A C 1
ATOM 811 O O . GLY A 1 99 ? 12.343 0.796 -14.339 1.00 59.28 99 GLY A O 1
ATOM 812 N N . ALA A 1 100 ? 11.623 2.008 -12.597 1.00 70.69 100 ALA A N 1
ATOM 813 C CA . ALA A 1 100 ? 11.214 0.864 -11.797 1.00 70.69 100 ALA A CA 1
ATOM 814 C C . ALA A 1 100 ? 9.955 0.223 -12.406 1.00 70.69 100 ALA A C 1
ATOM 816 O O . ALA A 1 100 ? 9.774 -0.996 -12.348 1.00 70.69 100 ALA A O 1
ATOM 817 N N . VAL A 1 101 ? 9.123 1.056 -13.031 1.00 83.69 101 VAL A N 1
ATOM 818 C CA . VAL A 1 101 ? 7.916 0.676 -13.757 1.00 83.69 101 VAL A CA 1
ATOM 819 C C . VAL A 1 101 ? 8.205 0.795 -15.252 1.00 83.69 101 VAL A C 1
ATOM 821 O O . VAL A 1 101 ? 8.564 1.865 -15.732 1.00 83.69 101 VAL A O 1
ATOM 824 N N . ALA A 1 102 ? 8.074 -0.310 -15.985 1.00 83.75 102 ALA A N 1
ATOM 825 C CA . ALA A 1 102 ? 8.242 -0.334 -17.436 1.00 83.75 102 ALA A CA 1
ATOM 826 C C . ALA A 1 102 ? 6.977 0.166 -18.148 1.00 83.75 102 ALA A C 1
ATOM 828 O O . ALA A 1 102 ? 7.052 0.936 -19.099 1.00 83.75 102 ALA A O 1
ATOM 829 N N . HIS A 1 103 ? 5.812 -0.272 -17.674 1.00 84.56 103 HIS A N 1
ATOM 830 C CA . HIS A 1 103 ? 4.501 0.124 -18.181 1.00 84.56 103 HIS A CA 1
ATOM 831 C C . HIS A 1 103 ? 3.453 -0.143 -17.100 1.00 84.56 103 HIS A C 1
ATOM 833 O O . HIS A 1 103 ? 3.622 -1.062 -16.299 1.00 84.56 103 HIS A O 1
ATOM 839 N N . PHE A 1 104 ? 2.347 0.593 -17.085 1.00 90.38 104 PHE A N 1
ATOM 840 C CA . PHE A 1 104 ? 1.185 0.229 -16.282 1.00 90.38 104 PHE A CA 1
ATOM 841 C C . PHE A 1 104 ? -0.109 0.519 -17.041 1.00 90.38 104 PHE A C 1
ATOM 843 O O . PHE A 1 104 ? -0.149 1.377 -17.919 1.00 90.38 104 PHE A O 1
ATOM 850 N N . ARG A 1 105 ? -1.163 -0.220 -16.711 1.00 89.56 105 ARG A N 1
ATOM 851 C CA . ARG A 1 105 ? -2.510 -0.028 -17.239 1.00 89.56 105 ARG A CA 1
ATOM 852 C C . ARG A 1 105 ? -3.467 0.232 -16.086 1.00 89.56 105 ARG A C 1
ATOM 854 O O . ARG A 1 105 ? -3.349 -0.384 -15.031 1.00 89.56 105 ARG A O 1
ATOM 861 N N . GLU A 1 106 ? -4.398 1.146 -16.309 1.00 88.19 106 GLU A N 1
ATOM 862 C CA . GLU A 1 106 ? -5.468 1.471 -15.374 1.00 88.19 106 GLU A CA 1
ATOM 863 C C . GLU A 1 106 ? -6.766 0.865 -15.885 1.00 88.19 106 GLU A C 1
ATOM 865 O O . GLU A 1 106 ? -7.212 1.204 -16.978 1.00 88.19 106 GLU A O 1
ATOM 870 N N . ASP A 1 107 ? -7.372 -0.005 -15.087 1.00 84.44 107 ASP A N 1
ATOM 871 C CA . ASP A 1 107 ? -8.720 -0.517 -15.335 1.00 84.44 107 ASP A CA 1
ATOM 872 C C . ASP A 1 107 ? -9.611 -0.159 -14.135 1.00 84.44 107 ASP A C 1
ATOM 874 O O . ASP A 1 107 ? -10.259 -1.017 -13.536 1.00 84.44 107 ASP A O 1
ATOM 878 N N . HIS A 1 108 ? -9.584 1.115 -13.726 1.00 74.81 108 HIS A N 1
ATOM 879 C CA . HIS A 1 108 ? -10.444 1.599 -12.650 1.00 74.81 108 HIS A CA 1
ATOM 880 C C . HIS A 1 108 ? -11.913 1.637 -13.098 1.00 74.81 108 HIS A C 1
ATOM 882 O O . HIS A 1 108 ? -12.219 1.967 -14.244 1.00 74.81 108 HIS A O 1
ATOM 888 N N . SER A 1 109 ? -12.815 1.309 -12.177 1.00 73.19 109 SER A N 1
ATOM 889 C CA . SER A 1 109 ? -14.253 1.555 -12.318 1.00 73.19 109 SER A CA 1
ATOM 890 C C . SER A 1 109 ? -14.673 2.677 -11.367 1.00 73.19 109 SER A C 1
ATOM 892 O O . SER A 1 109 ? -13.857 3.125 -10.557 1.00 73.19 109 SER A O 1
ATOM 894 N N . ASP A 1 110 ? -15.935 3.113 -11.430 1.00 68.75 110 ASP A N 1
ATOM 895 C CA . ASP A 1 110 ? -16.472 4.129 -10.511 1.00 68.75 110 ASP A CA 1
ATOM 896 C C . ASP A 1 110 ? -16.316 3.730 -9.027 1.00 68.75 110 ASP A C 1
ATOM 898 O O . ASP A 1 110 ? -16.173 4.599 -8.168 1.00 68.75 110 ASP A O 1
ATOM 902 N N . ASP A 1 111 ? -16.263 2.424 -8.735 1.00 70.38 111 ASP A N 1
ATOM 903 C CA . ASP A 1 111 ? -16.242 1.878 -7.373 1.00 70.38 111 ASP A CA 1
ATOM 904 C C . ASP A 1 111 ? -14.980 1.059 -7.035 1.00 70.38 111 ASP A C 1
ATOM 906 O O . ASP A 1 111 ? -14.865 0.542 -5.921 1.00 70.38 111 ASP A O 1
ATOM 910 N N . SER A 1 112 ? -14.028 0.890 -7.964 1.00 77.12 112 SER A N 1
ATOM 911 C CA . SER A 1 112 ? -12.869 0.013 -7.737 1.00 77.12 112 SER A CA 1
ATOM 912 C C . SER A 1 112 ? -11.576 0.510 -8.366 1.00 77.12 112 SER A C 1
ATOM 914 O O . SER A 1 112 ? -11.534 0.911 -9.530 1.00 77.12 112 SER A O 1
ATOM 916 N N . VAL A 1 113 ? -10.480 0.357 -7.626 1.00 87.00 113 VAL A N 1
ATOM 917 C CA . VAL A 1 113 ? -9.132 0.630 -8.120 1.00 87.00 113 VAL A CA 1
ATOM 918 C C . VAL A 1 113 ? -8.530 -0.630 -8.739 1.00 87.00 113 VAL A C 1
ATOM 920 O O . VAL A 1 113 ? -8.543 -1.691 -8.126 1.00 87.00 113 VAL A O 1
ATOM 923 N N . HIS A 1 114 ? -7.963 -0.513 -9.940 1.00 91.50 114 HIS A N 1
ATOM 924 C CA . HIS A 1 114 ? -7.158 -1.575 -10.538 1.00 91.50 114 HIS A CA 1
ATOM 925 C C . HIS A 1 114 ? -6.009 -0.991 -11.363 1.00 91.50 114 HIS A C 1
ATOM 927 O O . HIS A 1 114 ? -6.237 -0.297 -12.357 1.00 91.50 114 HIS A O 1
ATOM 933 N N . PHE A 1 115 ? -4.777 -1.292 -10.957 1.00 92.31 115 PHE A N 1
ATOM 934 C CA . PHE A 1 115 ? -3.567 -0.973 -11.709 1.00 92.31 115 PHE A CA 1
ATOM 935 C C . PHE A 1 115 ? -2.808 -2.254 -12.039 1.00 92.31 115 PHE A C 1
ATOM 937 O O . PHE A 1 115 ? -2.265 -2.897 -11.142 1.00 92.31 115 PHE A O 1
ATOM 944 N N . ALA A 1 116 ? -2.710 -2.587 -13.322 1.00 93.00 116 ALA A N 1
ATOM 945 C CA . ALA A 1 116 ? -1.852 -3.660 -13.807 1.00 93.00 116 ALA A CA 1
ATOM 946 C C . ALA A 1 116 ? -0.463 -3.087 -14.121 1.00 93.00 116 ALA A C 1
ATOM 948 O O . ALA A 1 116 ? -0.266 -2.403 -15.128 1.00 93.00 116 ALA A O 1
ATOM 949 N N . ILE A 1 117 ? 0.507 -3.334 -13.244 1.00 92.00 117 ILE A N 1
ATOM 950 C CA . ILE A 1 117 ? 1.855 -2.761 -13.294 1.00 92.00 117 ILE A CA 1
ATOM 951 C C . ILE A 1 117 ? 2.831 -3.800 -13.847 1.00 92.00 117 ILE A C 1
ATOM 953 O O . ILE A 1 117 ? 2.965 -4.904 -13.322 1.00 92.00 117 ILE A O 1
ATOM 957 N N . SER A 1 118 ? 3.567 -3.421 -14.887 1.00 91.00 118 SER A N 1
ATOM 958 C CA . SER A 1 118 ? 4.709 -4.162 -15.417 1.00 91.00 118 SER A CA 1
ATOM 959 C C . SER A 1 118 ? 6.003 -3.512 -14.937 1.00 91.00 118 SER A C 1
ATOM 961 O O . SER A 1 118 ? 6.306 -2.363 -15.259 1.00 91.00 118 SER A O 1
ATOM 963 N N . LEU A 1 119 ? 6.767 -4.251 -14.145 1.00 89.69 119 LEU A N 1
ATOM 964 C CA . LEU A 1 119 ? 8.034 -3.827 -13.564 1.00 89.69 119 LEU A CA 1
ATOM 965 C C . LEU A 1 119 ? 9.204 -4.203 -14.477 1.00 89.69 119 LEU A C 1
ATOM 967 O O . LEU A 1 119 ? 9.135 -5.166 -15.242 1.00 89.69 119 LEU A O 1
ATOM 971 N N . SER A 1 120 ? 10.315 -3.478 -14.362 1.00 86.50 120 SER A N 1
ATOM 972 C CA . SER A 1 120 ? 11.577 -3.940 -14.943 1.00 86.50 120 SER A CA 1
ATOM 973 C C . SER A 1 120 ? 12.084 -5.189 -14.197 1.00 86.50 120 SER A C 1
ATOM 975 O O . SER A 1 120 ? 11.804 -5.333 -13.004 1.00 86.50 120 SER A O 1
ATOM 977 N N . PRO A 1 121 ? 12.837 -6.103 -14.841 1.00 83.94 121 PRO A N 1
ATOM 978 C CA . PRO A 1 121 ? 13.316 -7.333 -14.196 1.00 83.94 121 PRO A CA 1
ATOM 979 C C . PRO A 1 121 ? 14.099 -7.081 -12.899 1.00 83.94 121 PRO A C 1
ATOM 981 O O . PRO A 1 121 ? 13.902 -7.769 -11.900 1.00 83.94 121 PRO A O 1
ATOM 984 N N . GLU A 1 122 ? 14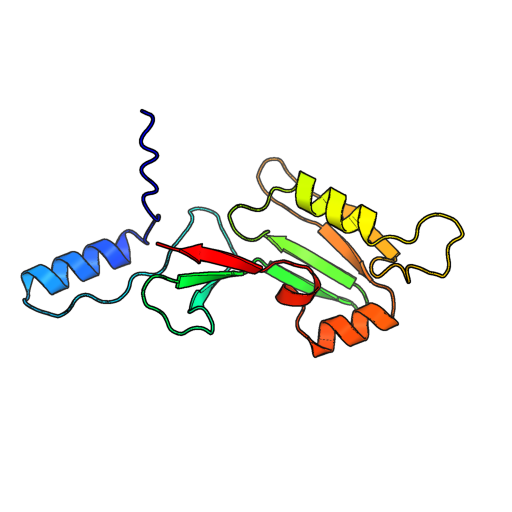.935 -6.040 -12.888 1.00 81.75 122 GLU A N 1
ATOM 985 C CA . GLU A 1 122 ? 15.701 -5.633 -11.706 1.00 81.75 122 GLU A CA 1
ATOM 986 C C . GLU A 1 122 ? 14.782 -5.184 -10.562 1.00 81.75 122 GLU A C 1
ATOM 988 O O . GLU A 1 122 ? 14.987 -5.546 -9.400 1.00 81.75 122 GLU A O 1
ATOM 993 N N . ARG A 1 123 ? 13.729 -4.421 -10.887 1.00 83.31 123 ARG A N 1
ATOM 994 C CA . ARG A 1 123 ? 12.748 -3.981 -9.897 1.00 83.31 123 ARG A CA 1
ATOM 995 C C . ARG A 1 123 ? 11.881 -5.134 -9.414 1.00 83.31 123 ARG A C 1
ATOM 997 O O . ARG A 1 123 ? 11.603 -5.181 -8.223 1.00 83.31 123 ARG A O 1
ATOM 1004 N N . ALA A 1 124 ? 11.479 -6.051 -10.290 1.00 85.94 124 ALA A N 1
ATOM 1005 C CA . ALA A 1 124 ? 10.682 -7.218 -9.927 1.00 85.94 124 ALA A CA 1
ATOM 1006 C C . ALA A 1 124 ? 11.396 -8.071 -8.866 1.00 85.94 124 ALA A C 1
ATOM 1008 O O . ALA A 1 124 ? 10.809 -8.362 -7.825 1.00 85.94 124 ALA A O 1
ATOM 1009 N N . ALA A 1 125 ? 12.689 -8.354 -9.060 1.00 85.06 125 ALA A N 1
ATOM 1010 C CA . ALA A 1 125 ? 13.501 -9.074 -8.077 1.00 85.06 125 ALA A CA 1
ATOM 1011 C C . ALA A 1 125 ? 13.616 -8.314 -6.739 1.00 85.06 125 ALA A C 1
ATOM 1013 O O . ALA A 1 125 ? 13.465 -8.895 -5.662 1.00 85.06 125 ALA A O 1
ATOM 1014 N N . ALA A 1 126 ? 13.833 -6.994 -6.790 1.00 84.00 126 ALA A N 1
ATOM 1015 C CA . ALA A 1 126 ? 13.896 -6.163 -5.586 1.00 84.00 126 ALA A CA 1
ATOM 1016 C C . ALA A 1 126 ? 12.555 -6.105 -4.830 1.00 84.00 126 ALA A C 1
ATOM 1018 O O . ALA A 1 126 ? 12.538 -6.105 -3.598 1.00 84.00 126 ALA A O 1
ATOM 1019 N N . VAL A 1 127 ? 11.438 -6.056 -5.561 1.00 86.12 127 VAL A N 1
ATOM 1020 C CA . VAL A 1 127 ? 10.075 -6.038 -5.016 1.00 86.12 127 VAL A CA 1
ATOM 1021 C C . VAL A 1 127 ? 9.742 -7.375 -4.362 1.00 86.12 127 VAL A C 1
ATOM 1023 O O . VAL A 1 127 ? 9.230 -7.385 -3.248 1.00 86.12 127 VAL A O 1
ATOM 1026 N N . GLU A 1 128 ? 10.085 -8.491 -5.001 1.00 84.69 128 GLU A N 1
ATOM 1027 C CA . GLU A 1 128 ? 9.871 -9.831 -4.448 1.00 84.69 128 GLU A CA 1
ATOM 1028 C C . GLU A 1 128 ? 10.663 -10.043 -3.148 1.00 84.69 128 GLU A C 1
ATOM 1030 O O . GLU A 1 128 ? 10.137 -10.600 -2.189 1.00 84.69 128 GLU A O 1
ATOM 1035 N N . SER A 1 129 ? 11.884 -9.503 -3.060 1.00 85.44 129 SER A N 1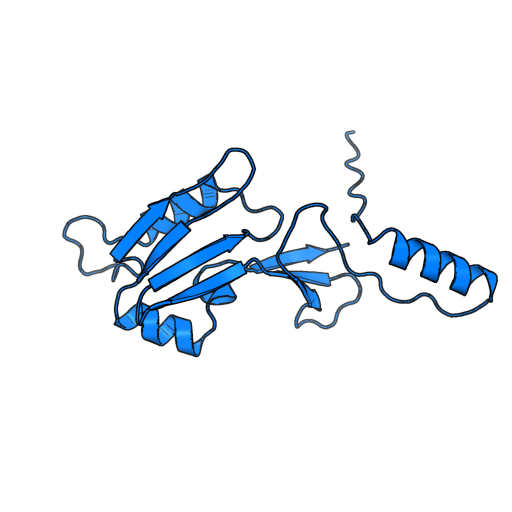
ATOM 1036 C CA . SER A 1 129 ? 12.691 -9.553 -1.834 1.00 85.44 129 SER A CA 1
ATOM 1037 C C . SER A 1 129 ? 12.153 -8.665 -0.701 1.00 85.44 129 SER A C 1
ATOM 1039 O O . SER A 1 129 ? 12.224 -9.044 0.468 1.00 85.44 129 SER A O 1
ATOM 1041 N N . ARG A 1 130 ? 11.634 -7.470 -1.017 1.00 83.56 130 ARG A N 1
ATOM 1042 C CA . ARG A 1 130 ? 11.190 -6.476 -0.016 1.00 83.56 130 ARG A CA 1
ATOM 1043 C C . ARG A 1 130 ? 9.704 -6.560 0.344 1.00 83.56 130 ARG A C 1
ATOM 1045 O O . ARG A 1 130 ? 9.292 -5.939 1.327 1.00 83.56 130 ARG A O 1
ATOM 1052 N N . GLY A 1 131 ? 8.918 -7.286 -0.444 1.00 85.44 131 GLY A N 1
ATOM 1053 C CA . GLY A 1 131 ? 7.458 -7.301 -0.399 1.00 85.44 131 GLY A CA 1
ATOM 1054 C C . GLY A 1 131 ? 6.833 -6.274 -1.348 1.00 85.44 131 GLY A C 1
ATOM 1055 O O . GLY A 1 131 ? 7.330 -5.148 -1.507 1.00 85.44 131 GLY A O 1
ATOM 1056 N N . TYR A 1 132 ? 5.716 -6.665 -1.965 1.00 86.88 132 TYR A N 1
ATOM 1057 C CA . TYR A 1 132 ? 4.974 -5.860 -2.938 1.00 86.88 132 TYR A CA 1
ATOM 1058 C C . TYR A 1 132 ? 4.421 -4.586 -2.309 1.00 86.88 132 TYR A C 1
ATOM 1060 O O . TYR A 1 132 ? 4.548 -3.500 -2.869 1.00 86.88 132 TYR A O 1
ATOM 1068 N N . GLU A 1 133 ? 3.889 -4.697 -1.100 1.00 86.88 133 GLU A N 1
ATOM 1069 C CA . GLU A 1 133 ? 3.144 -3.640 -0.435 1.00 86.88 133 GLU A CA 1
ATOM 1070 C C . GLU A 1 133 ? 4.050 -2.461 -0.086 1.00 86.88 133 GLU A C 1
ATOM 1072 O O . GLU A 1 133 ? 3.723 -1.310 -0.356 1.00 86.88 133 GLU A O 1
ATOM 1077 N N . ARG A 1 134 ? 5.245 -2.737 0.443 1.00 85.31 134 ARG A N 1
ATOM 1078 C CA . ARG A 1 134 ? 6.225 -1.687 0.762 1.00 85.31 134 ARG A CA 1
ATOM 1079 C C . ARG A 1 134 ? 6.843 -1.091 -0.496 1.00 85.31 134 ARG A C 1
ATOM 1081 O O . ARG A 1 134 ? 7.024 0.121 -0.591 1.00 85.31 134 ARG A O 1
ATOM 1088 N N . SER A 1 135 ? 7.173 -1.937 -1.468 1.00 86.69 135 SER A N 1
ATOM 1089 C CA . SER A 1 135 ? 7.904 -1.516 -2.667 1.00 86.69 135 SER A CA 1
ATOM 1090 C C . SER A 1 135 ? 7.052 -0.706 -3.644 1.00 86.69 135 SER A C 1
ATOM 1092 O O . SER A 1 135 ? 7.604 0.096 -4.403 1.00 86.69 135 SER A O 1
ATOM 1094 N N . LEU A 1 136 ? 5.734 -0.910 -3.612 1.00 88.38 136 LEU A N 1
ATOM 1095 C CA . LEU A 1 136 ? 4.737 -0.188 -4.403 1.00 88.38 136 LEU A CA 1
ATOM 1096 C C . LEU A 1 136 ? 4.011 0.892 -3.591 1.00 88.38 136 LEU A C 1
ATOM 1098 O O . LEU A 1 136 ? 2.980 1.385 -4.028 1.00 88.38 136 LEU A O 1
ATOM 1102 N N . GLN A 1 137 ? 4.532 1.258 -2.415 1.00 88.00 137 GLN A N 1
ATOM 1103 C CA . GLN A 1 137 ? 3.953 2.256 -1.511 1.00 88.00 137 GLN A CA 1
ATOM 1104 C C . GLN A 1 137 ? 2.461 2.036 -1.172 1.00 88.00 137 GLN A C 1
ATOM 1106 O O . GLN A 1 137 ? 1.689 2.984 -1.001 1.00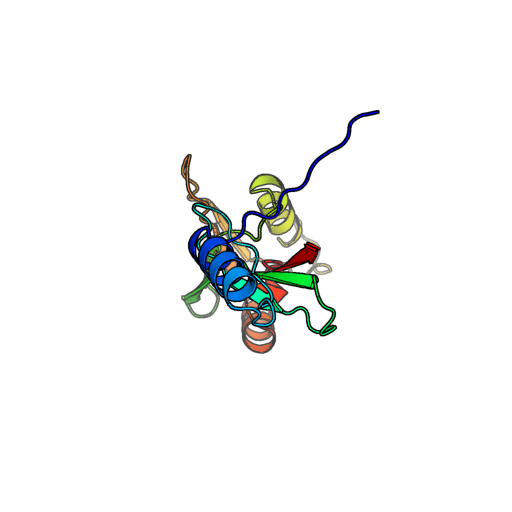 88.00 137 GLN A O 1
ATOM 1111 N N . LEU A 1 138 ? 2.056 0.779 -1.029 1.00 90.44 138 LEU A N 1
ATOM 1112 C CA . LEU A 1 138 ? 0.713 0.369 -0.622 1.00 90.44 138 LEU A CA 1
ATOM 1113 C C . LEU A 1 138 ? 0.578 0.277 0.900 1.00 90.44 138 LEU A C 1
ATOM 1115 O O . LEU A 1 138 ? -0.256 -0.462 1.407 1.00 90.44 138 LEU A O 1
ATOM 1119 N N . THR A 1 139 ? 1.400 1.016 1.640 1.00 89.06 139 THR A N 1
ATOM 1120 C CA . THR A 1 139 ? 1.372 1.073 3.103 1.00 89.06 139 THR A CA 1
ATOM 1121 C C . THR A 1 139 ? 1.195 2.515 3.560 1.00 89.06 139 THR A C 1
ATOM 1123 O O . THR A 1 139 ? 1.917 3.394 3.091 1.00 89.06 139 THR A O 1
ATOM 1126 N N . SER A 1 140 ? 0.274 2.758 4.491 1.00 86.19 140 SER A N 1
ATOM 1127 C CA . SER A 1 140 ? 0.031 4.073 5.094 1.00 86.19 140 SER A CA 1
ATOM 1128 C C . SER A 1 140 ? -0.091 3.956 6.611 1.00 86.19 140 SER A C 1
ATOM 1130 O O . SER A 1 140 ? -0.659 2.995 7.126 1.00 86.19 140 SER A O 1
ATOM 1132 N N . GLY A 1 141 ? 0.452 4.929 7.339 1.00 82.19 141 GLY A N 1
ATOM 1133 C CA . GLY A 1 141 ? 0.335 4.991 8.793 1.00 82.19 141 GLY A CA 1
ATOM 1134 C C . GLY A 1 141 ? -0.993 5.617 9.208 1.00 82.19 141 GLY A C 1
ATOM 1135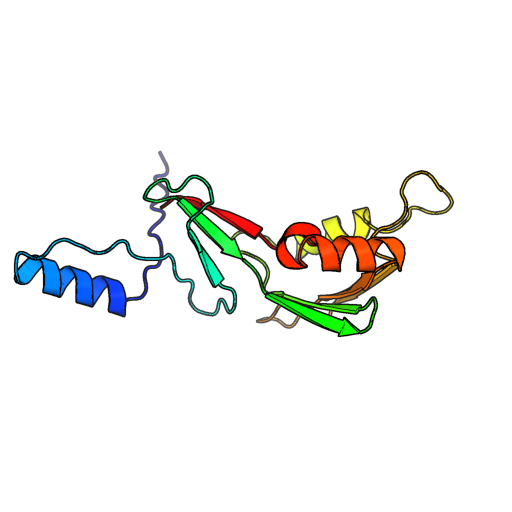 O O . GLY A 1 141 ? -1.321 6.721 8.785 1.00 82.19 141 GLY A O 1
ATOM 1136 N N . ILE A 1 142 ? -1.732 4.939 10.080 1.00 77.44 142 ILE A N 1
ATOM 1137 C CA . ILE A 1 142 ? -2.963 5.434 10.693 1.00 77.44 142 ILE A CA 1
ATOM 1138 C C . ILE A 1 142 ? -2.744 5.532 12.198 1.00 77.44 142 ILE A C 1
ATOM 1140 O O . ILE A 1 142 ? -2.272 4.593 12.836 1.00 77.44 142 ILE A O 1
ATOM 1144 N N . SER A 1 143 ? -3.090 6.684 12.765 1.00 73.00 143 SER A N 1
ATOM 1145 C CA . SER A 1 143 ? -3.158 6.874 14.214 1.00 73.00 143 SER A CA 1
ATOM 1146 C C . SER A 1 143 ? -4.618 7.082 14.605 1.00 73.00 143 SER A C 1
ATOM 1148 O O . SER A 1 143 ? -5.328 7.816 13.916 1.00 73.00 143 SER A O 1
ATOM 1150 N N . THR A 1 144 ? -5.059 6.403 15.659 1.00 60.81 144 THR A N 1
ATOM 1151 C CA . THR A 1 144 ? -6.430 6.442 16.191 1.00 60.81 144 THR A CA 1
ATOM 1152 C C . THR A 1 144 ? -6.424 6.855 17.646 1.00 60.81 144 THR A C 1
ATOM 1154 O O . THR A 1 144 ? -5.572 6.292 18.376 1.00 60.81 144 THR A O 1
#

pLDDT: mean 77.33, std 14.6, range [28.58, 93.06]

Foldseek 3Di:
DDDDPPDQQFDVVLVVVQVVCVVVVHDRDQTDRDDVLAPWDKDADPVNDRQKIKTFFDWDDPDLQKIKGWGAGPPDDPVNLVVVLVVLDDDPPDPPRPRQFPDWDWPDDPRIGIIITGGDNVNSVVCVVVDVRVSSVRIDMGGD